Protein AF-A0A1G5FV45-F1 (afdb_monomer)

Radius of gyration: 13.24 Å; Cα contacts (8 Å, |Δi|>4): 27; chains: 1; bounding box: 25×38×29 Å

Nearest PDB structures (foldseek):
  4c2m-assembly2_S  TM=4.545E-01  e=3.658E+00  Saccharomyces cerevisiae

Sequence (55 aa):
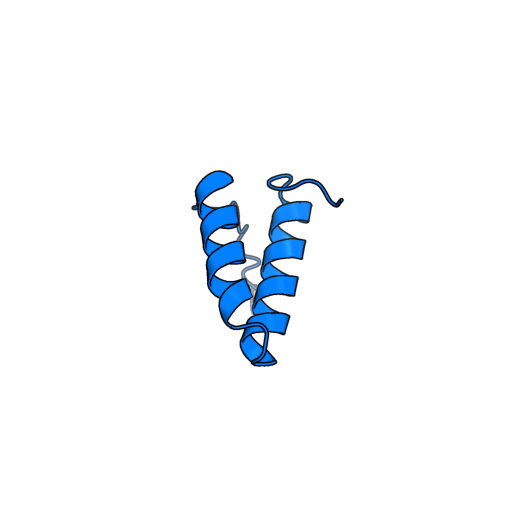MCHKQQQADLRPSVSAKDLMMILSAIGAYAHNTEYRDLRDRLQHQAVTWGVVRAS

Structure (mmCIF, N/CA/C/O backbone):
data_AF-A0A1G5FV45-F1
#
_entry.id   AF-A0A1G5FV45-F1
#
loop_
_atom_site.group_PDB
_atom_site.id
_atom_site.type_symbol
_atom_site.label_atom_id
_atom_site.label_alt_id
_atom_site.label_comp_id
_atom_site.label_asym_id
_atom_site.label_entity_id
_atom_site.label_seq_id
_atom_site.pdbx_PDB_ins_code
_atom_site.Cartn_x
_atom_site.Cartn_y
_atom_site.Cartn_z
_atom_site.occupancy
_atom_site.B_iso_or_equiv
_atom_site.auth_seq_id
_atom_site.auth_comp_id
_atom_site.auth_asym_id
_atom_site.auth_atom_id
_atom_site.pdbx_PDB_model_num
ATOM 1 N N . MET A 1 1 ? 11.729 -31.315 15.897 1.00 45.78 1 MET A N 1
ATOM 2 C CA . MET A 1 1 ? 11.783 -30.266 14.859 1.00 45.78 1 MET A CA 1
ATOM 3 C C . MET A 1 1 ? 10.383 -29.692 14.714 1.00 45.78 1 MET A C 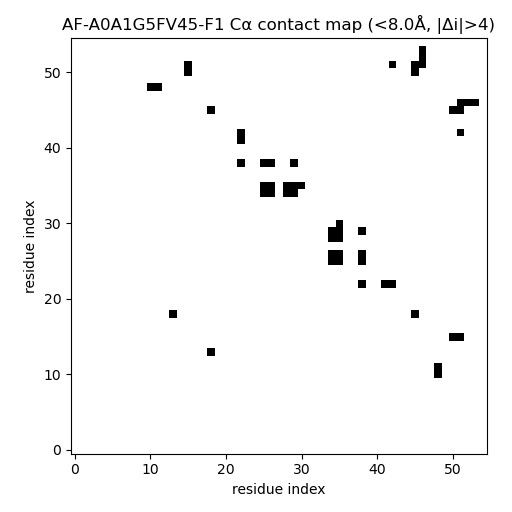1
ATOM 5 O O . MET A 1 1 ? 9.499 -30.416 14.290 1.00 45.78 1 MET A O 1
ATOM 9 N N . CYS A 1 2 ? 10.148 -28.453 15.148 1.00 40.91 2 CYS A N 1
ATOM 10 C CA . CYS A 1 2 ? 8.906 -27.728 14.868 1.00 40.91 2 CYS A CA 1
ATOM 11 C C . CYS A 1 2 ? 9.312 -26.368 14.309 1.00 40.91 2 CYS A C 1
ATOM 13 O O . CYS A 1 2 ? 9.733 -25.492 15.062 1.00 40.91 2 CYS A O 1
ATOM 15 N N . HIS A 1 3 ? 9.217 -26.207 12.990 1.00 47.19 3 HIS A N 1
ATOM 16 C CA . HIS A 1 3 ? 9.219 -24.888 12.374 1.00 47.19 3 HIS A CA 1
ATOM 17 C C . HIS A 1 3 ? 7.927 -24.196 12.813 1.00 47.19 3 HIS A C 1
ATOM 19 O O . HIS A 1 3 ? 6.888 -24.340 12.174 1.00 47.19 3 HIS A O 1
ATOM 25 N N . LYS A 1 4 ? 7.967 -23.481 13.944 1.00 46.72 4 LYS A N 1
ATOM 26 C CA . LYS A 1 4 ? 6.956 -22.466 14.239 1.00 46.72 4 LYS A CA 1
ATOM 27 C C . LYS A 1 4 ? 7.093 -21.425 13.137 1.00 46.72 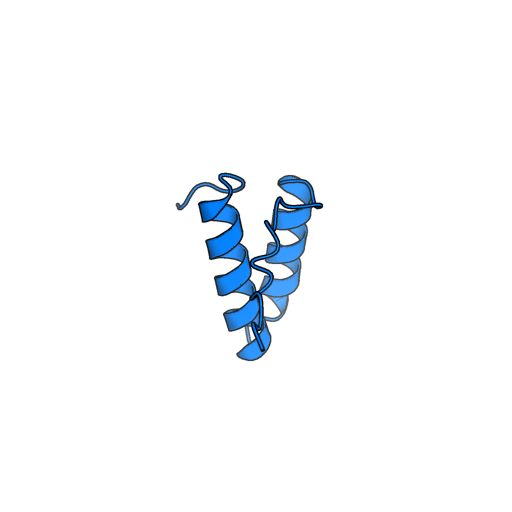4 LYS A C 1
ATOM 29 O O . LYS A 1 4 ? 7.984 -20.584 13.187 1.00 46.72 4 LYS A O 1
ATOM 34 N N . GLN A 1 5 ? 6.246 -21.533 12.116 1.00 50.56 5 GLN A N 1
ATOM 35 C CA . GLN A 1 5 ? 5.951 -20.426 11.225 1.00 50.56 5 GLN A CA 1
ATOM 36 C C . GLN A 1 5 ? 5.587 -19.253 12.132 1.00 50.56 5 GLN A C 1
ATOM 38 O O . GLN A 1 5 ? 4.523 -19.245 12.750 1.00 50.56 5 GLN A O 1
ATOM 43 N N . GLN A 1 6 ? 6.508 -18.300 12.269 1.00 51.09 6 GLN A N 1
ATOM 44 C CA . GLN A 1 6 ? 6.183 -16.967 12.738 1.00 51.09 6 GLN A CA 1
ATOM 45 C C . GLN A 1 6 ? 5.200 -16.404 11.711 1.00 51.09 6 GLN A C 1
ATOM 47 O O . GLN A 1 6 ? 5.587 -15.722 10.766 1.00 51.09 6 GLN A O 1
ATOM 52 N N . GLN A 1 7 ? 3.910 -16.687 11.897 1.00 48.00 7 GLN A N 1
ATOM 53 C CA . GLN A 1 7 ? 2.899 -15.675 11.653 1.00 48.00 7 GLN A CA 1
ATOM 54 C C . GLN A 1 7 ? 3.266 -14.550 12.614 1.00 48.00 7 GLN A C 1
ATOM 56 O O . GLN A 1 7 ? 2.828 -14.518 13.759 1.00 48.00 7 GLN A O 1
ATOM 61 N N . ALA A 1 8 ? 4.214 -13.707 12.203 1.00 51.25 8 ALA A N 1
ATOM 62 C CA . ALA A 1 8 ? 4.375 -12.423 12.833 1.00 51.25 8 ALA A CA 1
ATOM 63 C C . ALA A 1 8 ? 3.000 -11.783 12.688 1.00 51.25 8 ALA A C 1
ATOM 65 O O . ALA A 1 8 ? 2.545 -11.558 11.565 1.00 51.25 8 ALA A O 1
ATOM 66 N N . ASP A 1 9 ? 2.319 -11.606 13.816 1.00 48.75 9 ASP A N 1
ATOM 67 C CA . ASP A 1 9 ? 1.240 -10.650 13.970 1.00 48.75 9 ASP A CA 1
ATOM 68 C C . ASP A 1 9 ? 1.769 -9.333 13.406 1.00 48.75 9 ASP A C 1
ATOM 70 O O . ASP A 1 9 ? 2.440 -8.553 14.084 1.00 48.75 9 ASP A O 1
ATOM 74 N N . LEU A 1 10 ? 1.554 -9.125 12.110 1.00 51.22 10 LEU A N 1
ATOM 75 C CA . LEU A 1 10 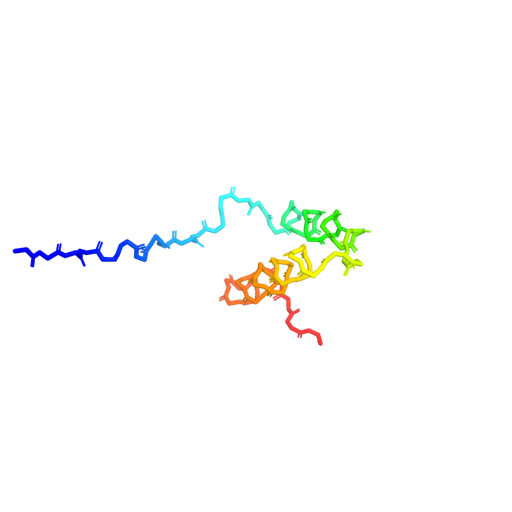? 1.850 -7.890 11.418 1.00 51.22 10 LEU A CA 1
ATOM 76 C C . LEU A 1 10 ? 0.768 -6.907 11.863 1.00 51.22 10 LEU A C 1
ATOM 78 O O . LEU A 1 10 ? -0.062 -6.472 11.079 1.00 51.22 10 LEU A O 1
ATOM 82 N N . ARG A 1 11 ? 0.731 -6.570 13.155 1.00 58.75 11 ARG A N 1
ATOM 83 C CA . ARG A 1 11 ? 0.105 -5.317 13.549 1.00 58.75 11 ARG A CA 1
ATOM 84 C C . ARG A 1 11 ? 0.927 -4.244 12.838 1.00 58.75 11 ARG A C 1
ATOM 86 O O . ARG A 1 11 ? 2.154 -4.258 12.971 1.00 58.75 11 ARG A O 1
ATOM 93 N N . PRO A 1 12 ? 0.302 -3.377 12.034 1.00 61.50 12 PRO A N 1
ATOM 94 C CA . PRO A 1 12 ? 1.043 -2.391 11.274 1.00 61.50 12 PRO A CA 1
ATOM 95 C C . PRO A 1 12 ? 1.815 -1.510 12.261 1.00 61.50 12 PRO A C 1
ATOM 97 O O . PRO A 1 12 ? 1.228 -0.825 13.094 1.00 61.50 12 PRO A O 1
ATOM 100 N N . SER A 1 13 ? 3.146 -1.567 12.194 1.00 73.06 13 SER A N 1
ATOM 101 C CA . SER A 1 13 ? 4.037 -0.645 12.912 1.00 73.06 13 SER A CA 1
ATOM 102 C C . SER A 1 13 ? 3.979 0.769 12.329 1.00 73.06 13 SER A C 1
ATOM 104 O O . SER A 1 13 ? 4.452 1.723 12.939 1.00 73.06 13 SER A O 1
ATOM 106 N N . VAL A 1 14 ? 3.389 0.890 11.142 1.00 74.81 14 VAL A N 1
ATOM 107 C CA . VAL A 1 14 ? 3.145 2.123 10.401 1.00 74.81 14 VAL A CA 1
ATOM 108 C C . VAL A 1 14 ? 1.713 2.591 10.615 1.00 74.81 14 VAL A C 1
ATOM 110 O O . VAL A 1 14 ? 0.781 1.786 10.647 1.00 74.81 14 VAL A O 1
ATOM 113 N N . SER A 1 15 ? 1.521 3.906 10.725 1.00 83.75 15 SER A N 1
ATOM 114 C CA . SER A 1 15 ? 0.175 4.470 10.795 1.00 83.75 15 SER A CA 1
ATOM 115 C C . SER A 1 15 ? -0.593 4.221 9.491 1.00 83.75 15 SER A C 1
ATOM 117 O O . SER A 1 15 ? -0.004 4.021 8.426 1.00 83.75 15 SER A O 1
ATOM 119 N N . ALA A 1 16 ? -1.924 4.303 9.550 1.00 83.44 16 ALA A N 1
ATOM 120 C CA . ALA A 1 16 ? -2.776 4.198 8.365 1.00 83.44 16 ALA A CA 1
ATOM 121 C C . ALA A 1 16 ? -2.389 5.185 7.256 1.00 83.44 16 ALA A C 1
ATOM 123 O O . ALA A 1 16 ? -2.387 4.853 6.070 1.00 83.44 16 ALA A O 1
ATOM 124 N N . LYS A 1 17 ? -2.028 6.405 7.664 1.00 86.56 17 LYS 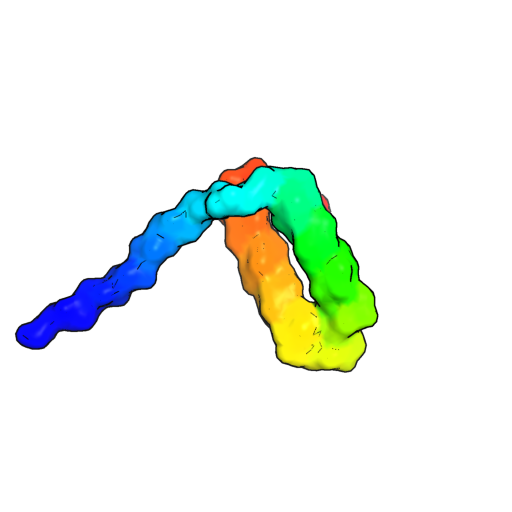A N 1
ATOM 125 C CA . LYS A 1 17 ? -1.609 7.477 6.766 1.00 86.56 17 LYS A CA 1
ATOM 126 C C . LYS A 1 17 ? -0.289 7.139 6.076 1.00 86.56 17 LYS A C 1
ATOM 128 O O . LYS A 1 17 ? -0.187 7.294 4.861 1.00 86.56 17 LYS A O 1
ATOM 133 N N . ASP A 1 18 ? 0.686 6.649 6.834 1.00 88.06 18 ASP A N 1
ATOM 134 C CA . ASP A 1 18 ? 1.999 6.291 6.293 1.00 88.06 18 ASP A CA 1
ATOM 135 C C . ASP A 1 18 ? 1.891 5.082 5.363 1.00 88.06 18 ASP A C 1
ATOM 137 O O . ASP A 1 18 ? 2.485 5.074 4.288 1.00 88.06 18 ASP A O 1
ATOM 141 N N . LEU A 1 19 ? 1.058 4.097 5.710 1.00 86.38 19 LEU A N 1
ATOM 142 C CA . LEU A 1 19 ? 0.810 2.939 4.856 1.00 86.38 19 LEU A CA 1
ATOM 143 C C . LEU A 1 19 ? 0.175 3.342 3.516 1.00 86.38 19 LEU A C 1
ATOM 145 O O . LEU A 1 19 ? 0.600 2.855 2.470 1.00 86.38 19 LEU A O 1
ATOM 149 N N . MET A 1 20 ? -0.787 4.272 3.516 1.00 88.00 20 MET A N 1
ATOM 150 C CA . MET A 1 20 ? -1.355 4.815 2.275 1.00 88.00 20 MET A CA 1
ATOM 151 C C . MET A 1 20 ? -0.327 5.592 1.444 1.00 88.00 20 MET A C 1
ATOM 153 O O . MET A 1 20 ? -0.322 5.484 0.214 1.00 88.00 20 MET A O 1
ATOM 157 N N . MET A 1 21 ? 0.564 6.346 2.094 1.00 90.75 21 MET A N 1
ATOM 158 C CA . MET A 1 21 ? 1.658 7.040 1.412 1.00 90.75 21 MET A CA 1
ATOM 159 C C . MET A 1 21 ? 2.617 6.041 0.748 1.00 90.75 21 MET A C 1
ATOM 161 O O . MET A 1 21 ? 2.956 6.207 -0.423 1.00 90.75 21 MET A O 1
ATOM 165 N N . ILE A 1 22 ? 2.987 4.969 1.453 1.00 89.75 22 ILE A N 1
ATOM 166 C CA . ILE A 1 22 ? 3.843 3.895 0.931 1.00 89.75 22 ILE A CA 1
ATOM 167 C C . ILE A 1 22 ? 3.177 3.197 -0.261 1.00 89.75 22 ILE A C 1
ATOM 169 O O . ILE A 1 22 ? 3.798 3.057 -1.313 1.00 89.75 22 ILE A O 1
ATOM 173 N N . LEU A 1 23 ? 1.903 2.808 -0.140 1.00 90.31 23 LEU A N 1
ATOM 174 C CA . LEU A 1 23 ? 1.145 2.177 -1.229 1.00 90.31 23 LEU A CA 1
ATOM 175 C C . LEU A 1 23 ? 1.067 3.070 -2.476 1.00 90.31 23 LEU A C 1
ATOM 177 O O . LEU A 1 23 ? 1.186 2.574 -3.598 1.00 90.31 23 LEU A O 1
ATOM 181 N N . SER A 1 24 ? 0.907 4.382 -2.285 1.00 90.75 24 SER A N 1
ATOM 182 C CA . SER A 1 24 ? 0.887 5.361 -3.379 1.00 90.75 24 SER A CA 1
ATOM 183 C C . SER A 1 24 ? 2.254 5.484 -4.056 1.00 90.75 24 SER A C 1
ATOM 185 O O . SER A 1 24 ? 2.330 5.479 -5.284 1.00 90.75 24 SER A O 1
ATOM 187 N N . ALA A 1 25 ? 3.338 5.528 -3.275 1.00 92.00 25 ALA A N 1
ATOM 188 C CA . ALA A 1 25 ? 4.702 5.594 -3.796 1.00 92.00 25 ALA A CA 1
ATOM 189 C C . ALA A 1 25 ? 5.079 4.335 -4.596 1.00 92.00 25 ALA A C 1
ATOM 191 O O . ALA A 1 25 ? 5.642 4.442 -5.683 1.00 92.00 25 ALA A O 1
ATOM 192 N N . ILE A 1 26 ? 4.710 3.146 -4.105 1.00 90.94 26 ILE A N 1
ATOM 193 C CA . ILE A 1 26 ? 4.899 1.881 -4.833 1.00 90.94 26 ILE A CA 1
ATOM 194 C C . ILE A 1 26 ? 4.059 1.869 -6.119 1.00 90.94 26 ILE A C 1
ATOM 196 O O . ILE A 1 26 ? 4.524 1.399 -7.155 1.00 90.94 26 ILE A O 1
ATOM 200 N N . GLY A 1 27 ? 2.846 2.434 -6.082 1.00 89.69 27 GLY A N 1
ATOM 201 C CA . GLY A 1 27 ? 1.960 2.550 -7.241 1.00 89.69 27 GLY A CA 1
ATOM 202 C C . GLY A 1 27 ? 2.580 3.276 -8.440 1.00 89.69 27 GLY A C 1
ATOM 203 O O . GLY A 1 27 ? 2.276 2.920 -9.577 1.00 89.69 27 GLY A O 1
ATOM 204 N N . ALA A 1 28 ? 3.507 4.214 -8.219 1.00 92.38 28 ALA A N 1
ATOM 205 C CA . ALA A 1 28 ? 4.243 4.876 -9.302 1.00 92.38 28 ALA A CA 1
ATOM 206 C C . ALA A 1 28 ? 5.118 3.900 -10.120 1.00 92.38 28 ALA A C 1
ATOM 208 O O . ALA A 1 28 ? 5.372 4.123 -11.304 1.00 92.38 28 ALA A O 1
ATOM 209 N N . TYR A 1 29 ? 5.522 2.780 -9.515 1.00 92.00 29 TYR A N 1
ATOM 210 C CA . TYR A 1 29 ? 6.316 1.720 -10.139 1.00 92.00 29 TYR A CA 1
ATOM 211 C C . TYR A 1 29 ? 5.472 0.514 -10.578 1.00 92.00 29 TYR A C 1
ATOM 213 O O . TYR A 1 29 ? 6.023 -0.527 -10.920 1.00 92.00 29 TYR A O 1
ATOM 221 N N . ALA A 1 30 ? 4.139 0.637 -10.629 1.00 83.88 30 ALA A N 1
ATOM 222 C CA . ALA A 1 30 ? 3.233 -0.470 -10.967 1.00 83.88 30 ALA A CA 1
ATOM 223 C C . ALA A 1 3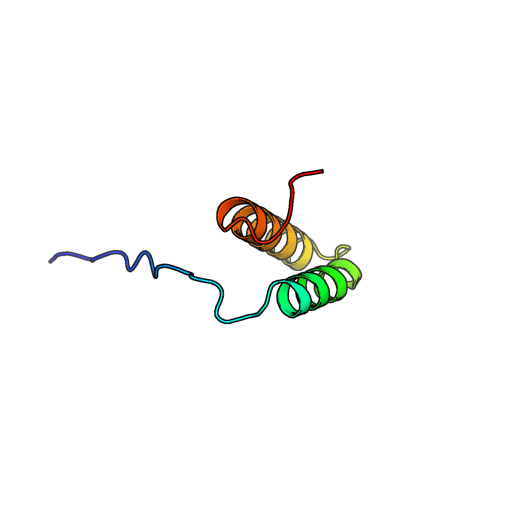0 ? 3.393 -1.026 -12.398 1.00 83.88 30 ALA A C 1
ATOM 225 O O . ALA A 1 30 ? 2.826 -2.070 -12.719 1.00 83.88 30 ALA A O 1
ATOM 226 N N . HIS A 1 31 ? 4.162 -0.351 -13.259 1.00 87.81 31 HIS A N 1
ATOM 227 C CA . HIS A 1 31 ? 4.573 -0.880 -14.561 1.00 87.81 31 HIS A CA 1
ATOM 228 C C . HIS A 1 31 ? 5.534 -2.077 -14.430 1.00 87.81 31 HIS A C 1
ATOM 230 O O . HIS A 1 31 ? 5.626 -2.889 -15.346 1.00 87.81 31 HIS A O 1
ATOM 236 N N . ASN A 1 32 ? 6.225 -2.208 -13.293 1.00 92.12 32 ASN A N 1
ATOM 237 C CA . ASN A 1 32 ? 6.999 -3.387 -12.939 1.00 92.12 32 ASN A CA 1
ATOM 238 C C . ASN A 1 32 ? 6.104 -4.380 -12.174 1.00 92.12 32 ASN A C 1
ATOM 240 O O . ASN A 1 32 ? 5.499 -4.050 -11.149 1.00 92.12 32 ASN A O 1
ATOM 244 N N . THR A 1 33 ? 6.038 -5.611 -12.683 1.00 90.12 33 THR A N 1
ATOM 245 C CA . THR A 1 33 ? 5.225 -6.709 -12.144 1.00 90.12 33 THR A CA 1
ATOM 246 C C . THR A 1 33 ? 5.517 -7.002 -10.676 1.00 90.12 33 THR A C 1
ATOM 248 O O . THR A 1 33 ? 4.579 -7.213 -9.915 1.00 90.12 33 THR A O 1
ATOM 251 N N . GLU A 1 34 ? 6.778 -6.938 -10.244 1.00 90.62 34 GLU A N 1
ATOM 252 C CA . GLU A 1 34 ? 7.154 -7.221 -8.853 1.00 90.62 34 GLU A CA 1
ATOM 253 C C . GLU A 1 34 ? 6.582 -6.180 -7.882 1.00 90.62 34 GLU A C 1
ATOM 255 O O . GLU A 1 34 ? 6.074 -6.517 -6.811 1.00 90.62 34 GLU A O 1
ATOM 260 N N . TYR A 1 35 ? 6.608 -4.905 -8.277 1.00 90.62 35 TYR A N 1
ATOM 261 C CA . TYR A 1 35 ? 6.078 -3.805 -7.470 1.00 90.62 35 TYR A CA 1
ATOM 262 C C . TYR A 1 35 ? 4.551 -3.792 -7.454 1.00 90.62 35 TYR A C 1
ATOM 264 O O . TYR A 1 35 ? 3.953 -3.461 -6.428 1.00 90.62 35 TYR A O 1
ATOM 272 N N . ARG A 1 36 ? 3.911 -4.185 -8.559 1.00 90.81 36 ARG A N 1
ATOM 273 C CA . ARG A 1 36 ? 2.456 -4.358 -8.612 1.00 90.81 36 ARG A CA 1
ATOM 274 C C . ARG A 1 36 ? 2.000 -5.464 -7.660 1.00 90.81 36 ARG A C 1
ATOM 276 O O . ARG A 1 36 ? 1.151 -5.213 -6.811 1.00 90.81 36 ARG A O 1
ATOM 283 N N . ASP A 1 37 ? 2.613 -6.641 -7.735 1.00 91.88 37 ASP A N 1
ATOM 284 C CA . ASP A 1 37 ? 2.233 -7.779 -6.896 1.00 91.88 37 ASP A CA 1
ATOM 285 C C . ASP A 1 37 ? 2.523 -7.494 -5.406 1.00 91.88 37 ASP A C 1
ATOM 287 O O . ASP A 1 37 ? 1.751 -7.866 -4.517 1.00 91.88 37 ASP A O 1
ATOM 291 N N . LEU A 1 38 ? 3.607 -6.763 -5.111 1.00 90.75 38 LEU A N 1
ATOM 292 C CA . LEU A 1 38 ? 3.891 -6.254 -3.767 1.00 90.75 38 LEU A CA 1
ATOM 293 C C . LEU 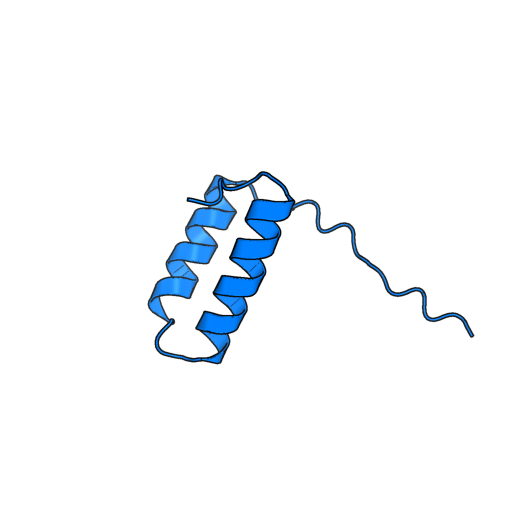A 1 38 ? 2.804 -5.288 -3.275 1.00 90.75 38 LEU A C 1
ATOM 295 O O . LEU A 1 38 ? 2.341 -5.417 -2.138 1.00 90.75 38 LEU A O 1
ATOM 299 N N . ARG A 1 39 ? 2.386 -4.334 -4.113 1.00 91.62 39 ARG A N 1
ATOM 300 C CA . ARG A 1 39 ? 1.322 -3.377 -3.784 1.00 91.62 39 ARG A CA 1
ATOM 301 C C . ARG A 1 39 ? 0.015 -4.092 -3.461 1.00 91.62 39 ARG A C 1
ATOM 303 O O . ARG A 1 39 ? -0.607 -3.756 -2.458 1.00 91.62 39 ARG A O 1
ATOM 310 N N . ASP A 1 40 ? -0.367 -5.088 -4.253 1.00 90.88 40 ASP A N 1
ATOM 311 C CA . ASP A 1 40 ? -1.622 -5.820 -4.063 1.00 90.88 40 ASP A CA 1
ATOM 312 C C . ASP A 1 40 ? -1.628 -6.602 -2.742 1.00 90.88 40 ASP A C 1
ATOM 314 O O . ASP A 1 40 ? -2.603 -6.559 -1.987 1.00 90.88 40 ASP A O 1
ATOM 318 N N . ARG A 1 41 ? -0.504 -7.242 -2.393 1.00 90.50 41 ARG A N 1
ATOM 319 C CA . ARG A 1 41 ? -0.341 -7.924 -1.099 1.00 90.50 41 ARG A CA 1
ATOM 320 C C . ARG A 1 41 ? -0.467 -6.958 0.075 1.00 90.50 41 ARG A C 1
ATOM 322 O O . ARG A 1 41 ? -1.216 -7.233 1.012 1.00 90.50 41 ARG A O 1
ATOM 329 N N . LEU A 1 42 ? 0.232 -5.824 0.017 1.00 88.50 42 LEU A N 1
ATOM 330 C CA . LEU A 1 42 ? 0.184 -4.806 1.068 1.00 88.50 42 LEU A CA 1
ATOM 331 C C . LEU A 1 42 ? -1.215 -4.191 1.193 1.00 88.50 42 LEU A C 1
ATOM 333 O O . LEU A 1 42 ? -1.700 -4.000 2.306 1.00 88.50 42 LEU A O 1
ATOM 337 N N . GLN A 1 43 ? -1.895 -3.935 0.074 1.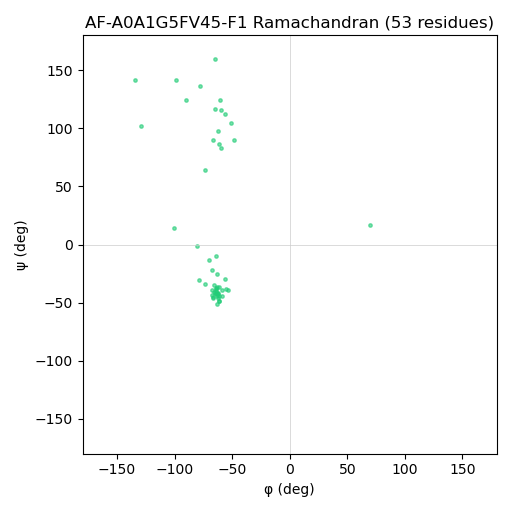00 89.19 43 GLN A N 1
ATOM 338 C CA . GLN A 1 43 ? -3.268 -3.435 0.056 1.00 89.19 43 GLN A CA 1
ATOM 339 C C . GLN A 1 43 ? -4.231 -4.430 0.717 1.00 89.19 43 GLN A C 1
ATOM 341 O O . GLN A 1 43 ? -5.059 -4.036 1.538 1.00 89.19 43 GLN A O 1
ATOM 346 N N . HIS A 1 44 ? -4.102 -5.721 0.406 1.00 89.12 44 HIS A N 1
ATOM 347 C CA . HIS A 1 44 ? -4.925 -6.772 1.001 1.00 89.12 44 HIS A CA 1
ATOM 348 C C . HIS A 1 44 ? -4.707 -6.893 2.516 1.00 89.12 44 HIS A C 1
ATOM 350 O O . HIS A 1 44 ? -5.663 -6.998 3.290 1.00 89.12 44 HIS A O 1
ATOM 356 N N . GLN A 1 45 ? -3.452 -6.812 2.960 1.00 85.94 45 GLN A N 1
ATOM 357 C CA . GLN A 1 45 ? -3.110 -6.781 4.382 1.00 85.94 45 GLN A CA 1
ATOM 358 C C . GLN A 1 45 ? -3.700 -5.551 5.076 1.00 85.94 45 GLN A C 1
ATOM 360 O O . GLN A 1 45 ? -4.295 -5.670 6.143 1.00 85.94 45 GLN A O 1
ATOM 365 N N . ALA A 1 46 ? -3.619 -4.385 4.439 1.00 85.12 46 ALA A N 1
ATOM 366 C CA . ALA A 1 46 ? -4.153 -3.144 4.976 1.00 85.12 46 ALA A CA 1
ATOM 367 C C . ALA A 1 46 ? -5.688 -3.185 5.139 1.00 85.12 46 ALA A C 1
ATOM 369 O O . ALA A 1 46 ? -6.215 -2.685 6.133 1.00 85.12 46 ALA A O 1
ATOM 370 N N . VAL A 1 47 ? -6.402 -3.836 4.214 1.00 85.75 47 VAL A N 1
ATOM 371 C CA . VAL A 1 47 ? -7.844 -4.118 4.349 1.00 85.75 47 VAL A CA 1
ATOM 372 C C . VAL A 1 47 ? -8.108 -5.095 5.495 1.00 85.75 47 VAL A C 1
ATOM 374 O O . VAL A 1 47 ? -8.977 -4.845 6.327 1.00 85.75 47 VAL A O 1
ATOM 377 N N . THR A 1 48 ? -7.328 -6.175 5.585 1.00 84.81 48 THR A N 1
ATOM 378 C CA . THR A 1 48 ? -7.464 -7.195 6.642 1.00 84.81 48 THR A CA 1
ATOM 379 C C . THR A 1 48 ? -7.246 -6.607 8.039 1.00 84.81 48 THR A C 1
ATOM 381 O O . THR A 1 48 ? -7.937 -6.975 8.985 1.00 84.81 48 THR A O 1
ATOM 384 N N . TRP A 1 49 ? -6.323 -5.654 8.178 1.00 81.38 49 TRP A N 1
ATOM 385 C CA . TRP A 1 49 ? -6.058 -4.950 9.436 1.00 81.38 49 TRP A CA 1
ATOM 386 C C . TRP A 1 49 ? -7.054 -3.821 9.736 1.00 81.38 49 TRP A C 1
ATOM 388 O O . TRP A 1 49 ? -6.921 -3.160 10.764 1.00 81.38 49 TRP A O 1
ATOM 398 N N . GLY A 1 50 ? -8.028 -3.566 8.856 1.00 78.31 50 GLY A N 1
ATOM 399 C CA . GLY A 1 50 ? -8.996 -2.476 9.008 1.00 78.31 50 GLY A CA 1
ATOM 400 C C . GLY A 1 50 ? -8.391 -1.078 8.839 1.00 78.31 50 GLY A C 1
ATOM 401 O O . GLY A 1 50 ? -8.994 -0.090 9.251 1.00 78.31 50 GLY A O 1
ATOM 402 N N . VAL A 1 51 ? -7.198 -0.986 8.246 1.00 77.00 51 VAL A N 1
ATOM 403 C CA . VAL A 1 51 ? -6.464 0.269 8.026 1.00 77.00 51 VAL A CA 1
ATOM 404 C C . VAL A 1 51 ? -7.023 1.041 6.830 1.00 77.00 51 VAL A C 1
ATOM 406 O O . VAL A 1 51 ? -6.993 2.271 6.807 1.00 77.00 51 VAL A O 1
ATOM 409 N N . VAL A 1 52 ? -7.552 0.325 5.838 1.00 69.94 52 VAL A N 1
ATOM 410 C CA . VAL A 1 52 ? -8.132 0.884 4.611 1.00 69.94 52 VAL A CA 1
ATOM 411 C C . VAL A 1 52 ? -9.457 0.181 4.349 1.00 69.94 52 VAL A C 1
ATOM 413 O O . VAL A 1 52 ? -9.573 -1.025 4.565 1.00 69.94 52 VAL A O 1
ATOM 416 N N . ARG A 1 53 ? -10.467 0.912 3.872 1.00 61.75 53 ARG A N 1
ATOM 417 C CA . ARG A 1 53 ? -11.712 0.286 3.407 1.00 61.75 53 ARG A CA 1
ATOM 418 C C . ARG A 1 53 ? -11.475 -0.306 2.020 1.00 61.75 53 ARG A C 1
ATOM 420 O O . ARG A 1 53 ? -10.852 0.341 1.183 1.00 61.75 53 ARG A O 1
ATOM 427 N N . ALA A 1 54 ? -11.962 -1.525 1.796 1.00 58.53 54 ALA A N 1
ATOM 428 C CA . ALA A 1 54 ? -12.128 -2.036 0.442 1.00 58.53 54 ALA A CA 1
ATOM 429 C C . ALA A 1 54 ? -13.181 -1.157 -0.248 1.00 58.53 54 ALA A 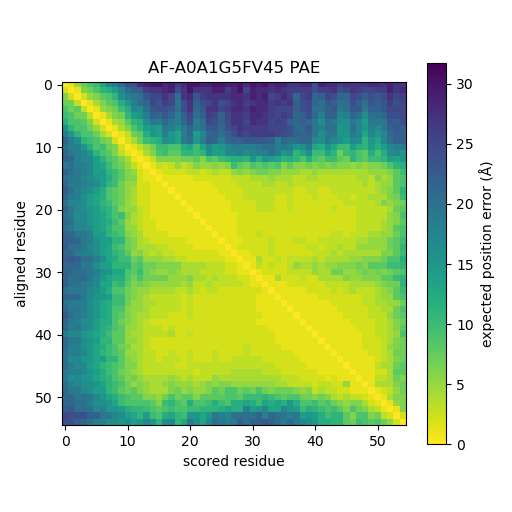C 1
ATOM 431 O O . ALA A 1 54 ? -14.307 -1.061 0.248 1.00 58.53 54 ALA A O 1
ATOM 432 N N . SER A 1 55 ? -12.768 -0.458 -1.301 1.00 54.22 55 SER A N 1
ATOM 433 C CA . SER A 1 55 ? -13.635 0.364 -2.149 1.00 54.22 55 SER A CA 1
ATOM 434 C C . SER A 1 55 ? -14.077 -0.430 -3.364 1.00 54.22 55 SER A C 1
ATOM 436 O O . SER A 1 55 ? -13.222 -1.177 -3.894 1.00 54.22 55 SER A O 1
#

Solvent-accessible surface area (backbone atoms only — not comparable to full-atom values): 3449 Å² total; per-residue (Å²): 140,76,88,74,76,76,76,66,81,76,68,71,91,55,53,57,69,54,48,52,51,50,48,52,60,42,54,77,45,42,90,41,66,71,42,34,57,50,42,53,53,52,52,52,50,33,37,74,70,67,59,40,81,86,126

pLDDT: mean 77.37, std 16.67, range [40.91, 92.38]

Mean predicted aligned error: 8.85 Å

Foldseek 3Di:
DDPPPPPPPPPPPDALVVLVVVLVVLVVVCVDVVSVVVSVVSVVVCCVNVSDPDD

Secondary structure (DSSP, 8-state):
------------SS-HHHHHHHHHHHHTTTTSHHHHHHHHHHHHHHHHTTSS---

Organism: NCBI:txid336292